Protein AF-A0A554VXB0-F1 (afdb_monomer_lite)

Secondary structure (DSSP, 8-state):
-B-S-EEEEETTEEEEEEEETTTEEEEEEESSTT------EEEEEESS--EEEE-TTS-EEEEE-SSEEEEEEEPTTSSSEEEEEEEEEEEEHHHH-EEEEEEEEEETTEEEEEEEEPPP-

Foldseek 3Di:
DWDAWEWDDDPQKIKIWTADPQQWIWIWMASDPVDPTDDIDTEPGGAGQWEWDADPVGWIKIWGHFQFIKIFTDDNVNGYTPPVRIDTRPDGCVPHQAGGNWYWDDDPNDIDTDHDGDDDD

Structure (mmCIF, N/CA/C/O backbone):
data_AF-A0A554VXB0-F1
#
_entry.id   AF-A0A554VXB0-F1
#
loop_
_atom_site.group_PDB
_atom_site.id
_atom_site.type_symbol
_atom_site.label_atom_id
_atom_site.label_alt_id
_atom_site.label_comp_id
_atom_site.label_asym_id
_atom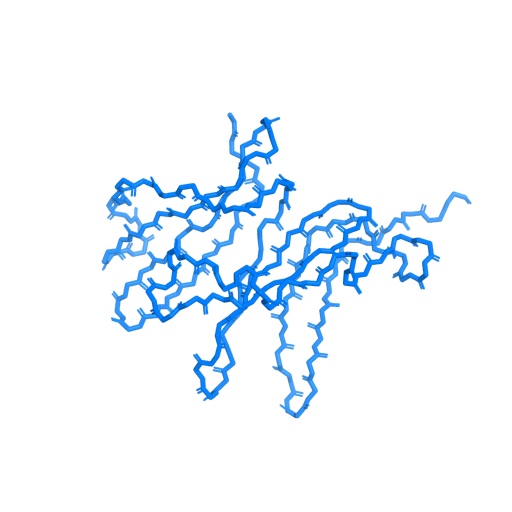_site.label_entity_id
_atom_site.label_seq_id
_atom_site.pdbx_PDB_ins_code
_atom_site.Cartn_x
_atom_site.Cartn_y
_atom_site.Cartn_z
_atom_site.occupancy
_atom_site.B_iso_or_equiv
_atom_site.auth_seq_id
_atom_site.auth_comp_id
_atom_site.auth_asym_id
_atom_site.auth_atom_id
_atom_site.pdbx_PDB_model_num
ATOM 1 N N . MET A 1 1 ? 2.651 17.664 0.263 1.00 73.75 1 MET A N 1
ATOM 2 C CA . MET A 1 1 ? 1.704 17.446 -0.849 1.00 73.75 1 MET A CA 1
ATOM 3 C C . MET A 1 1 ? 1.328 15.977 -0.852 1.00 73.75 1 MET A C 1
ATOM 5 O O . MET A 1 1 ? 2.210 15.171 -0.573 1.00 73.75 1 MET A O 1
ATOM 9 N N . LEU A 1 2 ? 0.051 15.674 -1.083 1.00 85.81 2 LEU A N 1
ATOM 10 C CA . LEU A 1 2 ? -0.497 14.320 -1.184 1.00 85.81 2 LEU A CA 1
ATOM 11 C C . LEU A 1 2 ? -0.702 14.014 -2.675 1.00 85.81 2 LEU A C 1
ATOM 13 O O . LEU A 1 2 ? -1.252 14.867 -3.374 1.00 85.81 2 LEU A O 1
ATOM 17 N N . PHE A 1 3 ? -0.202 12.875 -3.155 1.00 93.19 3 PHE A N 1
ATOM 18 C CA . PHE A 1 3 ? -0.425 12.411 -4.535 1.00 93.19 3 PHE A CA 1
ATOM 19 C C . PHE A 1 3 ? -1.600 11.432 -4.595 1.00 93.19 3 PHE A C 1
ATOM 21 O O . PHE A 1 3 ? -2.437 11.472 -3.695 1.00 93.19 3 PHE A O 1
ATOM 28 N N . ALA A 1 4 ? -1.705 10.625 -5.658 1.00 96.12 4 ALA A N 1
ATOM 29 C CA . ALA A 1 4 ? -2.788 9.666 -5.843 1.00 96.12 4 ALA A CA 1
ATOM 30 C C . ALA A 1 4 ? -2.927 8.775 -4.594 1.00 96.12 4 ALA A C 1
ATOM 32 O O . ALA A 1 4 ? -1.984 8.064 -4.248 1.00 96.12 4 ALA A O 1
ATOM 33 N N . PRO A 1 5 ? -4.054 8.853 -3.869 1.00 97.00 5 PRO A N 1
ATOM 34 C CA . PRO A 1 5 ? -4.331 7.953 -2.769 1.00 97.00 5 PRO A CA 1
ATOM 35 C C . PRO A 1 5 ? -5.189 6.779 -3.245 1.00 97.00 5 PRO A C 1
ATOM 37 O O . PRO A 1 5 ? -5.808 6.835 -4.309 1.00 97.00 5 PRO A O 1
ATOM 40 N N . ASP A 1 6 ? -5.323 5.779 -2.385 1.00 98.06 6 ASP A N 1
ATOM 41 C CA . ASP A 1 6 ? -6.339 4.743 -2.535 1.00 98.06 6 ASP A CA 1
ATOM 42 C C . ASP A 1 6 ? -7.031 4.497 -1.196 1.00 98.06 6 ASP A C 1
ATOM 44 O O . ASP A 1 6 ? -6.464 4.743 -0.128 1.00 98.06 6 ASP A O 1
ATOM 48 N N . ALA A 1 7 ? -8.284 4.060 -1.235 1.00 97.12 7 ALA A N 1
ATOM 49 C CA . ALA A 1 7 ? -9.077 3.865 -0.036 1.00 97.12 7 ALA A CA 1
ATOM 50 C C . ALA A 1 7 ? -9.936 2.613 -0.125 1.00 97.12 7 ALA A C 1
ATOM 52 O O . ALA A 1 7 ? -10.531 2.312 -1.157 1.00 97.12 7 ALA A O 1
ATOM 53 N N . ILE A 1 8 ? -10.064 1.922 1.005 1.00 97.75 8 ILE A N 1
ATOM 54 C CA . ILE A 1 8 ? -10.921 0.746 1.105 1.00 97.75 8 ILE A CA 1
ATOM 55 C C . ILE A 1 8 ? -11.644 0.698 2.445 1.00 97.75 8 ILE A C 1
ATOM 57 O O . ILE A 1 8 ? -11.096 1.059 3.492 1.00 97.75 8 ILE A O 1
ATOM 61 N N . GLU A 1 9 ? -12.890 0.240 2.403 1.00 96.81 9 GLU A N 1
ATOM 62 C CA . GLU A 1 9 ? -13.659 -0.111 3.589 1.00 96.81 9 GLU A CA 1
ATOM 63 C C . GLU A 1 9 ? -13.361 -1.563 3.977 1.00 96.81 9 GLU A C 1
ATOM 65 O O . GLU A 1 9 ? -13.311 -2.451 3.126 1.00 96.81 9 GLU A O 1
ATOM 70 N N . ARG A 1 10 ? -13.133 -1.804 5.269 1.00 94.88 10 ARG A N 1
ATOM 71 C CA . ARG A 1 10 ? -13.046 -3.148 5.835 1.00 94.88 10 ARG A CA 1
ATOM 72 C C . ARG A 1 10 ? -13.617 -3.159 7.249 1.00 94.88 10 ARG A C 1
ATOM 74 O O . ARG A 1 10 ? -13.106 -2.476 8.137 1.00 94.88 10 ARG A O 1
ATOM 81 N N . ASN A 1 11 ? -14.615 -4.012 7.475 1.00 92.44 11 ASN A N 1
ATOM 82 C CA . ASN A 1 11 ? -15.244 -4.243 8.781 1.00 92.44 11 ASN A CA 1
ATOM 83 C C . ASN A 1 11 ? -15.806 -2.966 9.446 1.00 92.44 11 ASN A C 1
ATOM 85 O O . ASN A 1 11 ? -15.682 -2.785 10.657 1.00 92.44 11 ASN A O 1
ATOM 89 N N . GLY A 1 12 ? -16.419 -2.081 8.665 1.00 94.81 12 GLY A N 1
ATOM 90 C CA . GLY A 1 12 ? -17.037 -0.831 9.104 1.00 94.81 12 GLY A CA 1
ATOM 91 C C . GLY A 1 12 ? -16.084 0.361 9.209 1.00 94.81 12 GLY A C 1
ATOM 92 O O . GLY A 1 12 ? -16.532 1.448 9.565 1.00 94.81 12 GLY A O 1
ATOM 93 N N . SER A 1 13 ? -14.796 0.190 8.895 1.00 96.19 13 SER A N 1
ATOM 94 C CA . SER A 1 13 ? -13.818 1.281 8.908 1.00 96.19 13 SER A CA 1
ATOM 95 C C . SER A 1 13 ? -13.179 1.497 7.542 1.00 96.19 13 SER A C 1
ATOM 97 O O . SER A 1 13 ? -12.924 0.561 6.791 1.00 96.19 13 SER A O 1
ATOM 99 N N . TYR A 1 14 ? -12.857 2.750 7.256 1.00 98.19 14 TYR A N 1
ATOM 100 C CA . TYR A 1 14 ? -12.267 3.228 6.016 1.00 98.19 14 TYR A CA 1
ATOM 101 C C . TYR A 1 14 ? -10.781 3.492 6.234 1.00 98.19 14 TYR A C 1
ATOM 103 O O . TYR A 1 14 ? -10.415 4.261 7.124 1.00 98.19 14 TYR A O 1
ATOM 111 N N . ASN A 1 15 ? -9.928 2.869 5.426 1.00 98.44 15 ASN A N 1
ATOM 112 C CA . ASN A 1 15 ? -8.485 3.092 5.431 1.00 98.44 15 ASN A CA 1
ATOM 113 C C . ASN A 1 15 ? -8.114 3.876 4.175 1.00 98.44 15 ASN A C 1
ATOM 115 O O . ASN A 1 15 ? -8.397 3.418 3.071 1.00 98.44 15 ASN A O 1
ATOM 119 N N . LEU A 1 16 ? -7.512 5.050 4.353 1.00 98.38 16 LEU A N 1
ATOM 120 C CA . LEU A 1 16 ? -6.977 5.892 3.289 1.00 98.38 16 LEU A CA 1
ATOM 121 C C . LEU A 1 16 ? -5.462 5.720 3.256 1.00 98.38 16 LEU A C 1
ATOM 123 O O . LEU A 1 16 ? -4.769 6.156 4.180 1.00 98.38 16 LEU A O 1
ATOM 127 N N . TYR A 1 17 ? -4.966 5.100 2.195 1.00 98.44 17 TYR A N 1
ATOM 128 C CA . TYR A 1 17 ? -3.549 4.969 1.897 1.00 98.44 17 TYR A CA 1
ATOM 129 C C . TYR A 1 17 ? -3.099 6.146 1.043 1.00 98.44 17 TYR A C 1
ATOM 131 O O . TYR A 1 17 ? -3.803 6.580 0.132 1.00 98.44 17 TYR A O 1
ATOM 139 N N . PHE A 1 18 ? -1.930 6.690 1.349 1.00 98.06 18 PHE A N 1
ATOM 140 C CA . PHE A 1 18 ? -1.426 7.881 0.687 1.00 98.06 18 PHE A CA 1
ATOM 141 C C . PHE A 1 18 ? 0.098 7.895 0.653 1.00 98.06 18 PHE A C 1
ATOM 143 O O . PHE A 1 18 ? 0.757 7.441 1.589 1.00 98.06 18 PHE A O 1
ATOM 150 N N . CYS A 1 19 ? 0.639 8.550 -0.371 1.00 97.69 19 CYS A N 1
ATOM 151 C CA . CYS A 1 19 ? 2.044 8.906 -0.439 1.00 97.69 19 CYS A CA 1
ATOM 152 C C . CYS A 1 19 ? 2.241 10.424 -0.353 1.00 97.69 19 CYS A C 1
ATOM 154 O O . CYS A 1 19 ? 1.364 11.239 -0.668 1.00 97.69 19 CYS A O 1
ATOM 156 N N . LEU A 1 20 ? 3.424 10.814 0.107 1.00 96.38 20 LEU A N 1
ATOM 157 C CA . LEU A 1 20 ? 3.863 12.203 0.166 1.00 96.38 20 LEU A CA 1
ATOM 158 C C . LEU A 1 20 ? 4.949 12.458 -0.875 1.00 96.38 20 LEU A C 1
ATOM 160 O O . LEU A 1 20 ? 5.712 11.561 -1.217 1.00 96.38 20 LEU A O 1
ATOM 164 N N . SER A 1 21 ? 5.126 13.720 -1.267 1.00 92.12 21 SER A N 1
ATOM 165 C CA . SER A 1 21 ? 6.160 14.146 -2.229 1.00 92.12 21 SER A CA 1
ATOM 166 C C . SER A 1 21 ? 7.608 13.771 -1.869 1.00 92.12 21 SER A C 1
ATOM 168 O O . SER A 1 21 ? 8.489 13.885 -2.710 1.00 92.12 21 SER A O 1
ATOM 170 N N . GLY A 1 22 ? 7.874 13.346 -0.630 1.00 92.88 22 GLY A N 1
ATOM 171 C CA . GLY A 1 22 ? 9.158 12.772 -0.210 1.00 92.88 22 GLY A CA 1
ATOM 172 C C . GLY A 1 22 ? 9.261 11.251 -0.393 1.00 92.88 22 GLY A C 1
ATOM 173 O O . GLY A 1 22 ? 10.093 10.633 0.265 1.00 92.88 22 GLY A O 1
ATOM 174 N N . GLY A 1 23 ? 8.370 10.637 -1.178 1.00 94.50 23 GLY A N 1
ATOM 175 C CA . GLY A 1 23 ? 8.317 9.194 -1.437 1.00 94.50 23 GLY A CA 1
ATOM 176 C C . GLY A 1 23 ? 7.853 8.359 -0.244 1.00 94.50 23 GLY A C 1
ATOM 177 O O . GLY A 1 23 ? 8.145 7.177 -0.161 1.00 94.50 23 GLY A O 1
ATOM 178 N N . SER A 1 24 ? 7.228 8.979 0.755 1.00 96.50 24 SER A N 1
ATOM 179 C CA . SER A 1 24 ? 6.836 8.298 1.991 1.00 96.50 24 SER A CA 1
ATOM 180 C C . SER A 1 24 ? 5.402 7.810 1.907 1.00 96.50 24 SER A C 1
ATOM 182 O O . SER A 1 24 ? 4.526 8.637 1.677 1.00 96.50 24 SER A O 1
ATOM 184 N N . GLU A 1 25 ? 5.184 6.526 2.172 1.00 98.12 25 GLU A N 1
ATOM 185 C CA . GLU A 1 25 ? 3.863 5.893 2.182 1.00 98.12 25 GLU A CA 1
ATOM 186 C C . GLU A 1 25 ? 3.265 5.831 3.594 1.00 98.12 25 GLU A C 1
ATOM 188 O O . GLU A 1 25 ? 3.973 5.662 4.597 1.00 98.12 25 GLU A O 1
ATOM 193 N N . GLY A 1 26 ? 1.945 5.945 3.688 1.00 98.19 26 GLY A N 1
ATOM 194 C CA . GLY A 1 26 ? 1.225 5.897 4.950 1.00 98.19 26 GLY A CA 1
ATOM 195 C C . GLY A 1 26 ? -0.241 5.531 4.795 1.00 98.19 26 GLY A C 1
ATOM 196 O O . GLY A 1 26 ? -0.783 5.461 3.696 1.00 98.19 26 GLY A O 1
ATOM 197 N N . VAL A 1 27 ? -0.874 5.292 5.937 1.00 98.69 27 VAL A N 1
ATOM 198 C CA . VAL A 1 27 ? -2.288 4.943 6.035 1.00 98.69 27 VAL A CA 1
ATOM 199 C C . VAL A 1 27 ? -2.916 5.639 7.230 1.00 98.69 27 VAL A C 1
ATOM 201 O O . VAL A 1 27 ? -2.310 5.745 8.296 1.00 98.69 27 VAL A O 1
ATOM 204 N N . ALA A 1 28 ? -4.137 6.126 7.057 1.00 98.31 28 ALA A N 1
ATOM 205 C CA . ALA A 1 28 ? -4.962 6.640 8.139 1.00 98.31 28 ALA A CA 1
ATOM 206 C C . ALA A 1 28 ? -6.335 5.966 8.109 1.00 98.31 28 ALA A C 1
ATOM 208 O O . ALA A 1 28 ? -6.854 5.650 7.041 1.00 98.31 28 ALA A O 1
ATOM 209 N N . ARG A 1 29 ? -6.939 5.776 9.284 1.00 98.50 29 ARG A N 1
ATOM 210 C CA . ARG A 1 29 ? -8.231 5.096 9.443 1.00 98.50 29 ARG A CA 1
ATOM 211 C C . ARG A 1 29 ? -9.314 6.049 9.938 1.00 98.50 29 ARG A C 1
ATOM 213 O O . ARG A 1 29 ? -9.032 6.939 10.741 1.00 98.50 29 ARG A O 1
ATOM 220 N N . SER A 1 30 ? -10.546 5.841 9.491 1.00 98.38 30 SER A N 1
ATOM 221 C CA . SER A 1 30 ? -11.751 6.489 10.013 1.00 98.38 30 SER A CA 1
ATOM 222 C C . SER A 1 30 ? -12.911 5.500 10.104 1.00 98.38 30 SER A C 1
ATOM 224 O O . SER A 1 30 ? -12.944 4.511 9.380 1.00 98.38 30 SER A O 1
ATOM 226 N N . ASP A 1 31 ? -13.898 5.795 10.943 1.00 97.81 31 ASP A N 1
ATOM 227 C CA . ASP A 1 31 ? -15.178 5.072 10.982 1.00 97.81 31 ASP A CA 1
ATOM 228 C C . ASP A 1 31 ? -16.233 5.707 10.054 1.00 97.81 31 ASP A C 1
ATOM 230 O O . ASP A 1 31 ? -17.388 5.290 10.019 1.00 97.81 31 ASP A O 1
ATOM 234 N N . ARG A 1 32 ? -15.848 6.743 9.295 1.00 97.25 32 ARG A N 1
ATOM 235 C CA . ARG A 1 32 ? -16.691 7.454 8.324 1.00 97.25 32 ARG A CA 1
ATOM 236 C C . ARG A 1 32 ? -15.928 7.652 7.019 1.00 97.25 32 ARG A C 1
ATOM 238 O O . ARG A 1 32 ? -14.743 7.974 7.051 1.00 97.25 32 ARG A O 1
ATOM 245 N N . THR A 1 33 ? -16.604 7.518 5.880 1.00 95.56 33 THR A N 1
ATOM 246 C CA . THR A 1 33 ? -15.989 7.676 4.549 1.00 95.56 33 THR A CA 1
ATOM 247 C C . THR A 1 33 ? -15.338 9.050 4.377 1.00 95.56 33 THR A C 1
ATOM 249 O O . THR A 1 33 ? -14.240 9.165 3.843 1.00 95.56 33 THR A O 1
ATOM 252 N N . GLU A 1 34 ? -16.001 10.098 4.857 1.00 95.88 34 GLU A N 1
ATOM 253 C CA . GLU A 1 34 ? -15.565 11.491 4.771 1.00 95.88 34 GLU A CA 1
ATOM 254 C C . GLU A 1 34 ? -14.577 11.904 5.875 1.00 95.88 34 GLU A C 1
ATOM 256 O O . GLU A 1 34 ? -14.090 13.036 5.883 1.00 95.88 34 GLU A O 1
ATOM 261 N N . GLY A 1 35 ? -14.279 11.004 6.815 1.00 95.00 35 GLY A N 1
ATOM 262 C CA . GLY A 1 35 ? -13.458 11.294 7.979 1.00 95.00 35 GLY A CA 1
ATOM 263 C C . GLY A 1 35 ? -14.230 11.883 9.178 1.00 95.00 35 GLY A C 1
ATOM 264 O O . GLY A 1 35 ? -15.458 11.800 9.256 1.00 95.00 35 GLY A O 1
ATOM 265 N N . PRO A 1 36 ? -13.516 12.479 10.152 1.00 97.00 36 PRO A N 1
ATOM 266 C CA . PRO A 1 36 ? -12.073 12.712 10.141 1.00 97.00 36 PRO A CA 1
ATOM 267 C C . PRO A 1 36 ? -11.276 11.403 10.184 1.00 97.00 36 PRO A C 1
ATOM 269 O O . PRO A 1 36 ? -11.664 10.450 10.860 1.00 97.00 36 PRO A O 1
ATOM 272 N N . PHE A 1 37 ? -10.157 11.364 9.463 1.00 97.75 37 PHE A N 1
ATOM 273 C CA . PHE A 1 37 ? -9.177 10.288 9.591 1.00 97.75 37 PHE A CA 1
ATOM 274 C C . PHE A 1 37 ? -8.298 10.537 10.818 1.00 97.75 37 PHE A C 1
ATOM 276 O O . PHE A 1 37 ? -7.916 11.675 11.099 1.00 97.75 37 PHE A O 1
ATOM 283 N N . GLY A 1 38 ? -8.018 9.473 11.566 1.00 97.38 38 GLY A N 1
ATOM 284 C CA . GLY A 1 38 ? -7.169 9.519 12.749 1.00 97.38 38 GLY A CA 1
ATOM 285 C C . GLY A 1 38 ? -5.689 9.721 12.418 1.00 97.38 38 GLY A C 1
ATOM 286 O O . GLY A 1 38 ? -5.301 9.991 11.281 1.00 97.38 38 GLY A O 1
ATOM 287 N N . THR A 1 39 ? -4.845 9.564 13.437 1.00 97.81 39 THR A N 1
ATOM 288 C CA . THR A 1 39 ? -3.389 9.656 13.288 1.00 97.81 39 THR A CA 1
ATOM 289 C C . THR A 1 39 ? -2.894 8.654 12.253 1.00 97.81 39 THR A C 1
ATOM 291 O O . THR A 1 39 ? -3.117 7.450 12.387 1.00 97.81 39 THR A O 1
ATOM 294 N N . ALA A 1 40 ? -2.197 9.157 11.237 1.00 97.69 40 ALA A N 1
ATOM 295 C CA . ALA A 1 40 ? -1.621 8.310 10.212 1.00 97.69 40 ALA A CA 1
ATOM 296 C C . ALA A 1 40 ? -0.450 7.477 10.747 1.00 97.69 40 ALA A C 1
ATOM 298 O O . ALA A 1 40 ? 0.354 7.942 11.559 1.00 97.69 40 ALA A O 1
ATOM 299 N N . VAL A 1 41 ? -0.330 6.265 10.222 1.00 98.38 41 VAL A N 1
ATOM 300 C CA . VAL A 1 41 ? 0.791 5.356 10.441 1.00 98.38 41 VAL A CA 1
ATOM 301 C C . VAL A 1 41 ? 1.645 5.335 9.181 1.00 98.38 41 VAL A C 1
ATOM 303 O O . VAL A 1 41 ? 1.131 5.267 8.066 1.00 98.38 41 VAL A O 1
ATOM 306 N N . ARG A 1 42 ? 2.965 5.408 9.357 1.00 98.12 42 ARG A N 1
ATOM 307 C CA . ARG A 1 42 ? 3.912 5.257 8.254 1.00 98.12 42 ARG A CA 1
ATOM 308 C C . ARG A 1 42 ? 4.081 3.779 7.921 1.00 98.12 42 ARG A C 1
ATOM 310 O O . ARG A 1 42 ? 4.423 2.994 8.804 1.00 98.12 42 ARG A O 1
ATOM 317 N N . LEU A 1 43 ? 3.914 3.426 6.651 1.00 98.56 43 LEU A N 1
ATOM 318 C CA . LEU A 1 43 ? 4.201 2.080 6.168 1.00 98.56 43 LEU A CA 1
ATOM 319 C C . LEU A 1 43 ? 5.705 1.925 5.885 1.00 98.56 43 LEU A C 1
ATOM 321 O O . LEU A 1 43 ? 6.371 2.904 5.530 1.00 98.56 43 LEU A O 1
ATOM 325 N N . PRO A 1 44 ? 6.273 0.712 6.016 1.00 97.88 44 PRO A N 1
ATOM 326 C CA . PRO A 1 44 ? 7.659 0.426 5.645 1.00 97.88 44 PRO A CA 1
ATOM 327 C C . PRO A 1 44 ? 7.814 0.310 4.116 1.00 97.88 44 PRO A C 1
ATOM 329 O O . PRO A 1 44 ? 8.351 -0.667 3.604 1.00 97.88 44 PRO A O 1
ATOM 332 N N . ALA A 1 45 ? 7.323 1.312 3.388 1.00 97.19 45 ALA A N 1
ATOM 333 C CA . ALA A 1 45 ? 7.364 1.425 1.940 1.00 97.19 45 ALA A CA 1
ATOM 334 C C . ALA A 1 45 ? 7.842 2.831 1.545 1.00 97.19 45 ALA A C 1
ATOM 336 O O . ALA A 1 45 ? 7.563 3.826 2.226 1.00 97.19 45 ALA A O 1
ATOM 337 N N . THR A 1 46 ? 8.588 2.890 0.444 1.00 97.06 46 THR A N 1
ATOM 338 C CA . THR A 1 46 ? 9.070 4.136 -0.152 1.00 97.06 46 THR A CA 1
ATOM 339 C C . THR A 1 46 ? 8.718 4.108 -1.631 1.00 97.06 46 THR A C 1
ATOM 341 O O . THR A 1 46 ? 9.152 3.202 -2.340 1.00 97.06 46 THR A O 1
ATOM 344 N N . GLY A 1 47 ? 7.928 5.074 -2.082 1.00 96.44 47 GLY A N 1
ATOM 345 C CA . GLY A 1 47 ? 7.425 5.152 -3.446 1.00 96.44 47 GLY A CA 1
ATOM 346 C C . GLY A 1 47 ? 6.272 6.139 -3.580 1.00 96.44 47 GLY A C 1
ATOM 347 O O . GLY A 1 47 ? 6.188 7.112 -2.822 1.00 96.44 47 GLY A O 1
ATOM 348 N N . ILE A 1 48 ? 5.447 5.895 -4.592 1.00 97.38 48 ILE A N 1
ATOM 349 C CA . ILE A 1 48 ? 4.235 6.650 -4.896 1.00 97.38 48 ILE A CA 1
ATOM 350 C C . ILE A 1 48 ? 3.100 5.689 -5.259 1.00 97.38 48 ILE A C 1
ATOM 352 O O . ILE A 1 48 ? 3.325 4.486 -5.405 1.00 97.38 48 ILE A O 1
ATOM 356 N N . ASP A 1 49 ? 1.915 6.257 -5.478 1.00 97.81 49 ASP A N 1
ATOM 357 C CA . ASP A 1 49 ? 0.725 5.571 -5.980 1.00 97.81 49 ASP A CA 1
ATOM 358 C C . ASP A 1 49 ? 0.374 4.292 -5.201 1.00 97.81 49 ASP A C 1
ATOM 360 O O . ASP A 1 49 ? 0.390 3.190 -5.764 1.00 97.81 49 ASP A O 1
ATOM 364 N N . PRO A 1 50 ? 0.060 4.424 -3.897 1.00 98.19 50 PRO A N 1
ATOM 365 C CA . PRO A 1 50 ? -0.497 3.332 -3.118 1.00 98.19 50 PRO A CA 1
ATOM 366 C C . PRO A 1 50 ? -1.739 2.757 -3.793 1.00 98.19 50 PRO A C 1
ATOM 368 O O . PRO A 1 50 ? -2.611 3.498 -4.240 1.00 98.19 50 PRO A O 1
ATOM 371 N N . ALA A 1 51 ? -1.856 1.435 -3.768 1.00 98.56 51 ALA A N 1
ATOM 372 C CA . ALA A 1 51 ? -3.061 0.723 -4.159 1.00 98.56 51 ALA A CA 1
ATOM 373 C C . ALA A 1 51 ? -3.341 -0.406 -3.173 1.00 98.56 51 ALA A C 1
ATOM 375 O O . ALA A 1 51 ? -2.438 -1.165 -2.810 1.00 98.56 51 ALA A O 1
ATOM 376 N N . VAL A 1 52 ? -4.591 -0.537 -2.748 1.00 98.62 52 VAL A N 1
ATOM 377 C CA . VAL A 1 52 ? -5.027 -1.558 -1.797 1.00 98.62 52 VAL A CA 1
ATOM 378 C C . VAL A 1 52 ? -6.047 -2.484 -2.443 1.00 98.62 52 VAL A C 1
ATOM 380 O O . VAL A 1 52 ? -6.917 -2.077 -3.206 1.00 98.62 52 VAL A O 1
ATOM 383 N N . PHE A 1 53 ? -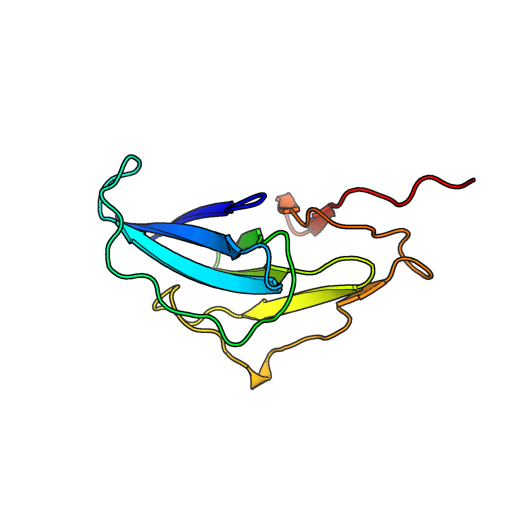5.949 -3.769 -2.127 1.00 98.38 53 PHE A N 1
ATOM 384 C CA . PHE A 1 53 ? -6.889 -4.768 -2.608 1.00 98.38 53 PHE A CA 1
ATOM 385 C C . PHE A 1 53 ? -7.146 -5.815 -1.533 1.00 98.38 53 PHE A C 1
ATOM 387 O O . PHE A 1 53 ? -6.215 -6.308 -0.901 1.00 98.38 53 PHE A O 1
ATOM 394 N N . VAL A 1 54 ? -8.415 -6.156 -1.333 1.00 97.62 54 VAL A N 1
ATOM 395 C CA . VAL A 1 54 ? -8.852 -7.230 -0.439 1.00 97.62 54 VAL A CA 1
ATOM 396 C C . VAL A 1 54 ? -9.551 -8.273 -1.299 1.00 97.62 54 VAL A C 1
ATOM 398 O O . VAL A 1 54 ? -10.469 -7.932 -2.044 1.00 97.62 54 VAL A O 1
ATOM 401 N N . ASP A 1 55 ? -9.094 -9.522 -1.233 1.00 94.81 55 ASP A N 1
ATOM 402 C CA . ASP A 1 55 ? -9.726 -10.624 -1.956 1.00 94.81 55 ASP A CA 1
ATOM 403 C C . ASP A 1 55 ? -10.988 -11.137 -1.237 1.00 94.81 55 ASP A C 1
ATOM 405 O O . ASP A 1 55 ? -11.248 -10.822 -0.073 1.00 94.81 55 ASP A O 1
ATOM 409 N N . ASP A 1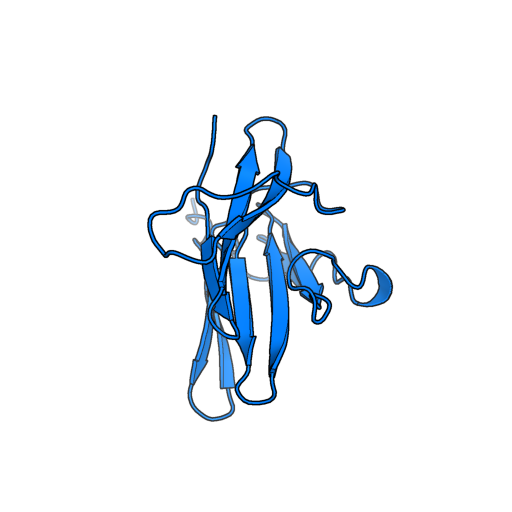 56 ? -11.772 -11.976 -1.918 1.00 92.62 56 ASP A N 1
ATOM 410 C CA . ASP A 1 56 ? -13.022 -12.519 -1.358 1.00 92.62 56 ASP A CA 1
ATOM 411 C C . ASP A 1 56 ? -12.795 -13.502 -0.194 1.00 92.62 56 ASP A C 1
ATOM 413 O O . ASP A 1 56 ? -13.740 -13.896 0.490 1.00 92.62 56 ASP A O 1
ATOM 417 N N . HIS A 1 57 ? -11.549 -13.928 0.028 1.00 91.38 57 HIS A N 1
ATOM 418 C CA . HIS A 1 57 ? -11.145 -14.771 1.151 1.00 91.38 57 HIS A CA 1
ATOM 419 C C . HIS A 1 57 ? -10.623 -13.944 2.339 1.00 91.38 57 HIS A C 1
ATOM 421 O O . HIS A 1 57 ? -10.294 -14.510 3.382 1.00 91.38 57 HIS A O 1
ATOM 427 N N . GLY A 1 58 ? -10.589 -12.615 2.210 1.00 93.31 58 GLY A N 1
ATOM 428 C CA . GLY A 1 58 ? -10.168 -11.673 3.237 1.00 93.31 58 GLY A CA 1
ATOM 429 C C . GLY A 1 58 ? -8.663 -11.401 3.282 1.00 93.31 58 GLY A C 1
ATOM 430 O O . GLY A 1 58 ? -8.219 -10.684 4.180 1.00 93.31 58 GLY A O 1
ATOM 431 N N . ALA A 1 59 ? -7.856 -11.925 2.358 1.00 96.62 59 ALA A N 1
ATOM 432 C CA . ALA A 1 59 ? -6.452 -11.539 2.280 1.00 96.62 59 ALA A CA 1
ATOM 433 C C . ALA A 1 59 ? -6.334 -10.123 1.701 1.00 96.62 59 ALA A C 1
ATOM 435 O O . ALA A 1 59 ? -6.947 -9.800 0.684 1.00 96.62 59 ALA A O 1
ATOM 436 N N . ALA A 1 60 ? -5.534 -9.280 2.352 1.00 98.25 60 ALA A N 1
ATOM 437 C CA . ALA A 1 60 ? -5.313 -7.900 1.944 1.00 98.25 60 ALA A CA 1
ATOM 438 C C . ALA A 1 60 ? -3.900 -7.709 1.394 1.00 98.25 60 ALA A C 1
ATOM 440 O O . ALA A 1 60 ? -2.927 -8.261 1.912 1.00 98.25 60 ALA A O 1
ATOM 441 N N . TYR A 1 61 ? -3.794 -6.897 0.353 1.00 98.56 61 TYR A N 1
ATOM 442 C CA . TYR A 1 61 ? -2.570 -6.626 -0.380 1.00 98.56 61 TYR A CA 1
ATOM 443 C C . TYR A 1 61 ? -2.416 -5.129 -0.590 1.00 98.56 61 TYR A C 1
ATOM 445 O O . TYR A 1 61 ? -3.395 -4.408 -0.785 1.00 98.56 61 TYR A O 1
ATOM 453 N N . TYR A 1 62 ? -1.168 -4.689 -0.561 1.00 98.75 62 TYR A N 1
ATOM 454 C CA . TYR A 1 62 ? -0.772 -3.315 -0.788 1.00 98.75 62 TYR A CA 1
ATOM 455 C C . TYR A 1 62 ? 0.303 -3.276 -1.866 1.00 98.75 62 TYR A C 1
ATOM 457 O O . TYR A 1 62 ? 1.267 -4.047 -1.819 1.00 98.75 62 TYR A O 1
ATOM 465 N N . TYR A 1 63 ? 0.120 -2.378 -2.824 1.00 98.69 63 TYR A N 1
ATOM 466 C CA . TYR A 1 63 ? 1.004 -2.158 -3.958 1.00 98.69 63 TYR A CA 1
ATOM 467 C C . TYR A 1 63 ? 1.420 -0.693 -3.999 1.00 98.69 63 TYR A C 1
ATOM 469 O O . TYR A 1 63 ? 0.680 0.174 -3.542 1.00 98.69 63 TYR A O 1
ATOM 477 N N . TRP A 1 64 ? 2.612 -0.429 -4.519 1.00 98.56 64 TRP A N 1
ATOM 478 C CA . TRP A 1 64 ? 3.150 0.923 -4.672 1.00 98.56 64 TRP A CA 1
ATOM 479 C C . TRP A 1 64 ? 4.274 0.920 -5.709 1.00 98.56 64 TRP A C 1
ATOM 481 O O . TRP A 1 64 ? 4.825 -0.137 -6.028 1.00 98.56 64 TRP A O 1
ATOM 491 N N . GLY A 1 65 ? 4.663 2.100 -6.180 1.00 97.75 65 GLY A N 1
ATOM 492 C CA . GLY A 1 65 ? 5.892 2.306 -6.943 1.00 97.75 65 GLY A CA 1
ATOM 493 C C . GLY A 1 65 ? 5.698 2.920 -8.327 1.00 97.75 65 GLY A C 1
ATOM 494 O O . GLY A 1 65 ? 4.593 3.001 -8.858 1.00 97.75 65 GLY A O 1
ATOM 495 N N . GLN A 1 66 ? 6.830 3.342 -8.891 1.00 96.56 66 GLN A N 1
ATOM 496 C CA . GLN A 1 66 ? 6.971 3.943 -10.215 1.00 96.56 66 GLN A CA 1
ATOM 497 C C . GLN A 1 66 ? 8.174 3.302 -10.916 1.00 96.56 66 GLN A C 1
ATOM 499 O O . GLN A 1 66 ? 9.204 3.088 -10.270 1.00 96.56 66 GLN A O 1
ATOM 504 N N . ILE A 1 67 ? 8.054 2.973 -12.207 1.00 96.50 67 ILE A N 1
ATOM 505 C CA . ILE A 1 67 ? 8.970 2.163 -13.042 1.00 96.50 67 ILE A CA 1
ATOM 506 C C . ILE A 1 67 ? 9.092 0.707 -12.555 1.00 96.50 67 ILE A C 1
ATOM 508 O O . ILE A 1 67 ? 9.158 -0.227 -13.351 1.00 96.50 67 ILE A O 1
ATOM 512 N N . HIS A 1 68 ? 9.070 0.495 -11.242 1.00 97.50 68 HIS A N 1
ATOM 513 C CA . HIS A 1 68 ? 8.984 -0.795 -10.582 1.00 97.50 68 HIS A CA 1
ATOM 514 C C . HIS A 1 68 ? 7.747 -0.798 -9.689 1.00 97.50 68 HIS A C 1
ATOM 516 O O . HIS A 1 68 ? 7.651 -0.003 -8.754 1.00 97.50 68 HIS A O 1
ATOM 522 N N . ALA A 1 69 ? 6.808 -1.701 -9.959 1.00 97.88 69 ALA A N 1
ATOM 523 C CA . ALA A 1 69 ? 5.740 -1.978 -9.012 1.00 97.88 69 ALA A CA 1
ATOM 524 C C . ALA A 1 69 ? 6.286 -2.879 -7.906 1.00 97.88 69 ALA A C 1
ATOM 526 O O . ALA A 1 69 ? 7.064 -3.799 -8.166 1.00 97.88 69 ALA A O 1
ATOM 527 N N . HIS A 1 70 ? 5.827 -2.672 -6.685 1.00 98.38 70 HIS A N 1
ATOM 528 C CA . HIS A 1 70 ? 6.105 -3.511 -5.531 1.00 98.38 70 HIS A CA 1
ATOM 529 C C . HIS A 1 70 ? 4.788 -4.022 -4.952 1.00 98.38 70 HIS A C 1
ATOM 531 O O . HIS A 1 70 ? 3.726 -3.451 -5.196 1.00 98.38 70 HIS A O 1
ATOM 537 N N . GLY A 1 71 ? 4.847 -5.100 -4.175 1.00 98.31 71 GLY A N 1
ATOM 538 C CA . GLY A 1 71 ? 3.666 -5.614 -3.492 1.00 98.31 71 GLY A CA 1
ATOM 539 C C . GLY A 1 71 ? 4.006 -6.345 -2.205 1.00 98.31 71 GLY A C 1
ATOM 540 O O . GLY A 1 71 ? 5.038 -7.008 -2.117 1.00 98.31 71 GLY A O 1
ATOM 541 N N . ALA A 1 72 ? 3.132 -6.244 -1.213 1.00 98.69 72 ALA A N 1
ATOM 542 C CA . ALA A 1 72 ? 3.195 -7.006 0.029 1.00 98.69 72 ALA A CA 1
ATOM 543 C C . ALA A 1 72 ? 1.778 -7.283 0.544 1.00 98.69 72 ALA A C 1
ATOM 545 O O . ALA A 1 72 ? 0.816 -6.617 0.159 1.00 98.69 72 ALA A O 1
ATOM 546 N N . ARG A 1 73 ? 1.638 -8.267 1.430 1.00 98.50 73 ARG A N 1
ATOM 547 C CA . ARG A 1 73 ? 0.413 -8.467 2.204 1.00 98.50 73 ARG A CA 1
ATOM 548 C C . ARG A 1 73 ? 0.291 -7.397 3.284 1.00 98.50 73 ARG A C 1
ATOM 550 O O . ARG A 1 73 ? 1.274 -7.041 3.936 1.00 98.50 73 ARG A O 1
ATOM 557 N N . LEU A 1 74 ? -0.932 -6.927 3.488 1.00 98.50 74 LEU A N 1
ATOM 558 C CA . LEU A 1 74 ? -1.325 -6.194 4.686 1.00 98.50 74 LEU A CA 1
ATOM 559 C C . LEU A 1 74 ? -1.678 -7.195 5.785 1.00 98.50 74 LEU A C 1
ATOM 561 O O . LEU A 1 74 ? -2.263 -8.246 5.517 1.00 98.50 74 LEU A O 1
ATOM 565 N N . ASN A 1 75 ? -1.350 -6.845 7.023 1.00 98.25 75 ASN A N 1
ATOM 566 C CA . ASN A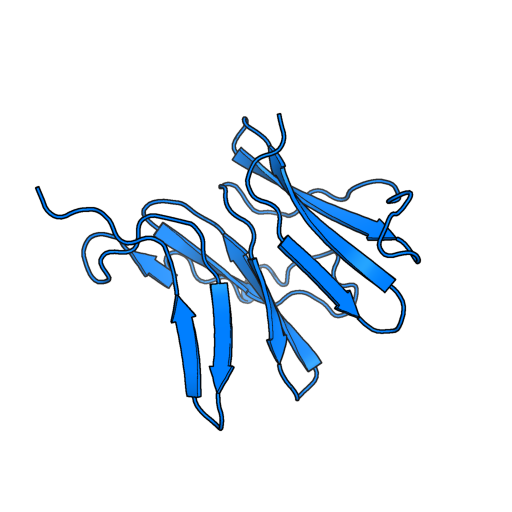 1 75 ? -1.865 -7.554 8.184 1.00 98.25 75 ASN A CA 1
ATOM 567 C C . ASN A 1 75 ? -3.357 -7.236 8.383 1.00 98.25 75 ASN A C 1
ATOM 569 O O . ASN A 1 75 ? -3.898 -6.282 7.817 1.00 98.25 75 ASN A O 1
ATOM 573 N N . ASP A 1 76 ? -4.026 -8.019 9.230 1.00 96.06 76 ASP A N 1
ATOM 574 C CA . ASP A 1 76 ? -5.468 -7.886 9.489 1.00 96.06 76 ASP A CA 1
ATOM 575 C C . ASP A 1 76 ? -5.872 -6.516 10.061 1.00 96.06 76 ASP A C 1
ATOM 577 O O . ASP A 1 76 ? -7.029 -6.110 9.946 1.00 96.06 76 ASP A O 1
ATOM 581 N N . ASP A 1 77 ? -4.924 -5.780 10.650 1.00 96.69 77 ASP A N 1
ATOM 582 C CA . ASP A 1 77 ? -5.141 -4.421 11.147 1.00 96.69 77 ASP A CA 1
ATOM 583 C C . ASP A 1 77 ? -5.337 -3.380 10.029 1.00 96.69 77 ASP A C 1
ATOM 585 O O . ASP A 1 77 ? -5.780 -2.272 10.332 1.00 96.69 77 ASP A O 1
ATOM 589 N N . MET A 1 78 ? -5.040 -3.732 8.767 1.00 98.12 78 MET A N 1
ATOM 590 C CA . MET A 1 78 ? -5.007 -2.855 7.583 1.00 98.12 78 MET A CA 1
ATOM 591 C C . MET A 1 78 ? -4.025 -1.676 7.693 1.00 98.12 78 MET A C 1
ATOM 593 O O . MET A 1 78 ? -3.984 -0.813 6.819 1.00 98.12 78 MET A O 1
ATOM 597 N N . MET A 1 79 ? -3.210 -1.636 8.742 1.00 98.31 79 MET A N 1
ATOM 598 C CA . MET A 1 79 ? -2.355 -0.507 9.108 1.00 98.31 79 MET A CA 1
ATOM 599 C C . MET A 1 79 ? -0.866 -0.879 9.110 1.00 98.31 79 MET A C 1
ATOM 601 O O . MET A 1 79 ? -0.016 -0.002 9.268 1.00 98.31 79 MET A O 1
ATOM 605 N N . SER A 1 80 ? -0.534 -2.160 8.931 1.00 98.50 80 SER A N 1
ATOM 606 C CA . SER A 1 80 ? 0.838 -2.659 8.872 1.00 98.50 80 SER A CA 1
ATOM 607 C C . SER A 1 80 ? 1.041 -3.694 7.757 1.00 98.50 80 SER A C 1
ATOM 609 O O . SER A 1 80 ? 0.114 -4.396 7.354 1.00 98.50 80 SER A O 1
ATOM 611 N N . LEU A 1 81 ? 2.271 -3.776 7.238 1.00 98.56 81 LEU A N 1
ATOM 612 C CA . LEU A 1 81 ? 2.660 -4.731 6.194 1.00 98.56 81 LEU A CA 1
ATOM 613 C C . LEU A 1 81 ? 3.326 -5.969 6.799 1.00 98.56 81 LEU A C 1
ATOM 615 O O . LEU A 1 81 ? 4.167 -5.856 7.694 1.00 98.56 81 LEU A O 1
ATOM 619 N N . ASP A 1 82 ? 3.030 -7.141 6.239 1.00 98.56 82 ASP A N 1
ATOM 620 C CA . ASP A 1 82 ? 3.892 -8.313 6.376 1.00 98.56 82 ASP A CA 1
ATOM 621 C C . ASP A 1 82 ? 5.107 -8.131 5.458 1.00 98.56 82 ASP A C 1
ATOM 623 O O . ASP A 1 82 ? 5.100 -8.492 4.278 1.00 98.56 82 ASP A O 1
ATOM 627 N N . VAL A 1 83 ? 6.172 -7.551 6.008 1.00 97.44 83 VAL A N 1
ATOM 628 C CA . VAL A 1 83 ? 7.410 -7.256 5.271 1.00 97.44 83 VAL A CA 1
ATOM 629 C C . VAL A 1 83 ? 8.080 -8.504 4.688 1.00 97.44 83 VAL A C 1
ATOM 631 O O . VAL A 1 83 ? 8.762 -8.406 3.671 1.00 97.44 83 VAL A O 1
ATOM 634 N N . ALA A 1 84 ? 7.867 -9.691 5.268 1.00 98.19 84 ALA A N 1
ATOM 635 C CA . ALA A 1 84 ? 8.438 -10.931 4.740 1.00 98.19 84 ALA A CA 1
ATOM 636 C C . ALA A 1 84 ? 7.741 -11.390 3.445 1.00 98.19 84 ALA A C 1
ATOM 638 O O . ALA A 1 84 ? 8.321 -12.124 2.641 1.00 98.19 84 ALA A O 1
ATOM 639 N N . SER A 1 85 ? 6.508 -10.934 3.210 1.00 98.44 85 SER A N 1
ATOM 640 C CA . SER A 1 85 ? 5.754 -11.220 1.986 1.00 98.44 85 SER A CA 1
ATOM 641 C C . SER A 1 85 ? 6.139 -10.333 0.798 1.00 98.44 85 SER A C 1
ATOM 643 O O . SER A 1 85 ? 5.677 -10.583 -0.317 1.00 98.44 85 SER A O 1
ATOM 645 N N . GLN A 1 86 ? 6.984 -9.319 1.013 1.00 98.06 86 GLN A N 1
ATOM 646 C CA . GLN A 1 86 ? 7.283 -8.311 0.004 1.00 98.06 86 GLN A CA 1
ATOM 647 C C . GLN A 1 86 ? 7.864 -8.922 -1.283 1.00 98.06 86 GLN A C 1
ATOM 649 O O . GLN A 1 86 ? 8.676 -9.854 -1.270 1.00 98.06 86 GLN A O 1
ATOM 654 N N . ARG A 1 87 ? 7.438 -8.372 -2.420 1.00 98.12 87 ARG A N 1
ATOM 655 C CA . ARG A 1 87 ? 7.969 -8.620 -3.762 1.00 98.12 87 ARG A CA 1
ATOM 656 C C . ARG A 1 87 ? 8.385 -7.293 -4.374 1.00 98.12 87 ARG A C 1
ATOM 658 O O . ARG A 1 87 ? 7.608 -6.341 -4.406 1.00 98.12 87 ARG A O 1
ATOM 665 N N 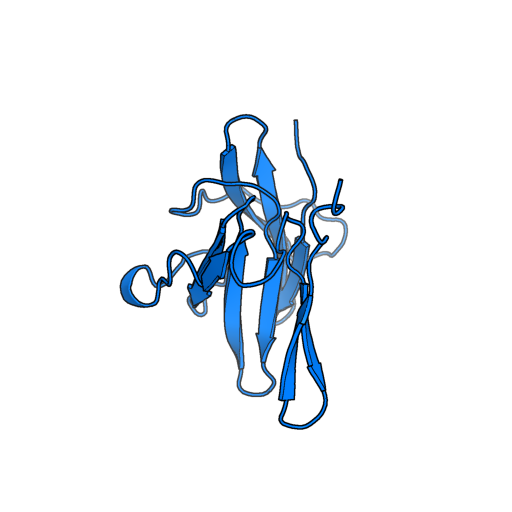. SER A 1 88 ? 9.647 -7.223 -4.778 1.00 96.44 88 SER A N 1
ATOM 666 C CA . SER A 1 88 ? 10.304 -5.992 -5.198 1.00 96.44 88 SER A CA 1
ATOM 667 C C . SER A 1 88 ? 11.454 -6.327 -6.164 1.00 96.44 88 SER A C 1
ATOM 669 O O . SER A 1 88 ? 12.496 -6.782 -5.687 1.00 96.44 88 SER A O 1
ATOM 671 N N . PRO A 1 89 ? 11.280 -6.151 -7.489 1.00 96.50 89 PRO A N 1
ATOM 672 C CA . PRO A 1 89 ? 10.049 -5.724 -8.161 1.00 96.50 89 PRO A CA 1
ATOM 673 C C . PRO A 1 89 ? 8.994 -6.842 -8.245 1.00 96.50 89 PRO A C 1
ATOM 675 O O . PRO A 1 89 ? 9.297 -8.030 -8.153 1.00 96.50 89 PRO A O 1
ATOM 678 N N . LEU A 1 90 ? 7.740 -6.433 -8.406 1.00 96.81 90 LEU A N 1
ATOM 679 C CA . LEU A 1 90 ? 6.613 -7.260 -8.832 1.00 96.81 90 LEU A CA 1
ATOM 680 C C . LEU A 1 90 ? 6.389 -7.126 -10.345 1.00 96.81 90 LEU A C 1
ATOM 682 O O . LEU A 1 90 ? 6.210 -8.133 -11.016 1.00 96.81 90 LEU A O 1
ATOM 686 N N . LEU A 1 91 ? 6.419 -5.891 -10.856 1.00 96.38 91 LEU A N 1
ATOM 687 C CA . LEU A 1 91 ? 6.406 -5.551 -12.282 1.00 96.38 91 LEU A CA 1
ATOM 688 C C . LEU A 1 91 ? 7.490 -4.511 -12.556 1.00 96.38 91 LEU A C 1
ATOM 690 O O . LEU A 1 91 ? 7.914 -3.793 -11.649 1.00 96.38 91 LEU A O 1
ATOM 694 N N . THR A 1 92 ? 7.904 -4.417 -13.811 1.00 96.62 92 THR A N 1
ATOM 695 C CA . THR A 1 92 ? 8.949 -3.506 -14.289 1.00 96.62 92 THR A CA 1
ATOM 696 C C . THR A 1 92 ? 8.496 -2.833 -15.581 1.00 96.62 92 THR A C 1
ATOM 698 O O . THR A 1 92 ? 7.715 -3.410 -16.341 1.00 96.62 92 THR A O 1
ATOM 701 N N . GLU A 1 93 ? 8.987 -1.628 -15.852 1.00 95.38 93 GLU A N 1
ATOM 702 C CA . GLU A 1 93 ? 8.752 -0.951 -17.130 1.00 95.38 93 GLU A CA 1
ATOM 703 C C . GLU A 1 93 ? 9.298 -1.767 -18.310 1.00 95.38 93 GLU A C 1
ATOM 705 O O . GLU A 1 93 ? 8.612 -1.940 -19.310 1.00 95.38 93 GLU A O 1
ATOM 710 N N . GLU A 1 94 ? 10.501 -2.327 -18.177 1.00 94.69 94 GLU A N 1
ATOM 711 C CA . GLU A 1 94 ? 11.175 -3.045 -19.264 1.00 94.69 94 GLU A CA 1
ATOM 712 C C . GLU A 1 94 ? 10.421 -4.306 -19.705 1.00 94.69 94 GLU A C 1
ATOM 714 O O . GLU A 1 94 ? 10.231 -4.535 -20.898 1.00 94.69 94 GLU A O 1
ATOM 719 N N . GLU A 1 95 ? 9.975 -5.128 -18.754 1.00 95.19 95 GLU A N 1
ATOM 720 C CA . GLU A 1 95 ? 9.346 -6.413 -19.074 1.00 95.19 95 GLU A CA 1
ATOM 721 C C . GLU A 1 95 ? 7.825 -6.296 -19.222 1.00 95.19 95 GLU A C 1
ATOM 723 O O . GLU A 1 95 ? 7.210 -7.064 -19.963 1.00 95.19 95 GLU A O 1
ATOM 728 N N . HIS A 1 96 ? 7.207 -5.353 -18.504 1.00 95.00 96 HIS A N 1
ATOM 729 C CA . HIS A 1 96 ? 5.752 -5.275 -18.354 1.00 95.00 96 HIS A CA 1
ATOM 730 C C . HIS A 1 96 ? 5.159 -3.936 -18.807 1.00 95.00 96 HIS A C 1
ATOM 732 O O . HIS A 1 96 ? 3.947 -3.749 -18.695 1.00 95.00 96 HIS A O 1
ATOM 738 N N . PHE A 1 97 ? 5.982 -3.004 -19.298 1.00 94.50 97 PHE A N 1
ATOM 739 C CA . PHE A 1 97 ? 5.584 -1.649 -19.696 1.00 94.50 97 PHE A CA 1
ATOM 740 C C . PHE A 1 97 ? 4.933 -0.837 -18.570 1.00 94.50 97 PHE A C 1
ATOM 742 O O . PHE A 1 97 ? 4.262 0.155 -18.837 1.00 94.50 97 PHE A O 1
ATOM 749 N N . PHE A 1 98 ? 5.116 -1.243 -17.311 1.00 95.56 98 PHE A N 1
ATOM 750 C CA . PHE A 1 98 ? 4.546 -0.569 -16.149 1.00 95.56 98 PHE A CA 1
ATOM 751 C C . PHE A 1 98 ? 5.263 0.757 -15.867 1.00 95.56 98 PHE A C 1
ATOM 753 O O . PHE A 1 98 ? 6.478 0.772 -15.701 1.00 95.56 98 PHE A O 1
ATOM 760 N N . SER A 1 99 ? 4.504 1.848 -15.737 1.00 96.38 99 SER A N 1
ATOM 761 C CA . SER A 1 99 ? 5.016 3.141 -15.281 1.00 96.38 99 SER A CA 1
ATOM 762 C C . SER A 1 99 ? 4.612 3.4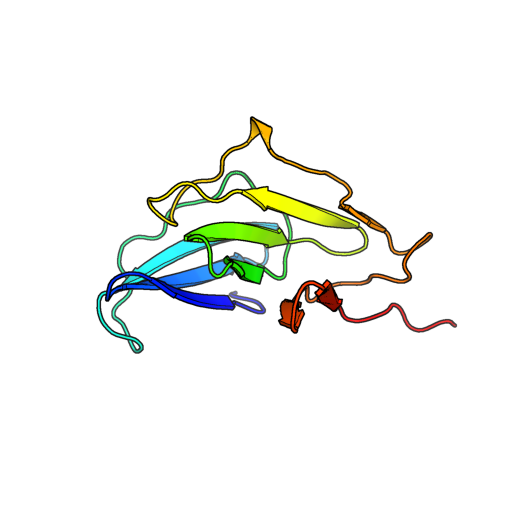26 -13.835 1.00 96.38 99 SER A C 1
ATOM 764 O O . SER A 1 99 ? 5.491 3.521 -12.991 1.00 96.38 99 SER A O 1
ATOM 766 N N . GLU A 1 100 ? 3.321 3.525 -13.511 1.00 96.62 100 GLU A N 1
ATOM 767 C CA . GLU A 1 100 ? 2.828 3.855 -12.158 1.00 96.62 100 GLU A CA 1
ATOM 768 C C . GLU A 1 100 ? 1.327 3.532 -12.009 1.00 96.62 100 GLU A C 1
ATOM 770 O O . GLU A 1 100 ? 0.745 2.863 -12.871 1.00 96.62 100 GLU A O 1
ATOM 775 N N . GLY A 1 101 ? 0.678 3.993 -10.933 1.00 96.94 101 GLY A N 1
ATOM 776 C CA . GLY A 1 101 ? -0.781 3.940 -10.793 1.00 96.94 101 GLY A CA 1
ATOM 777 C C . GLY A 1 101 ? -1.366 2.530 -10.710 1.00 96.94 101 GLY A C 1
ATOM 778 O O . GLY A 1 101 ? -2.326 2.220 -11.421 1.00 96.94 101 GLY A O 1
ATOM 779 N N . SER A 1 102 ? -0.780 1.663 -9.877 1.00 98.00 102 SER A N 1
ATOM 780 C CA . SER A 1 102 ? -1.264 0.287 -9.689 1.00 98.00 102 SER A CA 1
ATOM 781 C C . SER A 1 102 ? -2.755 0.251 -9.317 1.00 98.00 102 SER A C 1
ATOM 783 O O . SER A 1 102 ? -3.239 1.050 -8.528 1.00 98.00 102 SER A O 1
ATOM 785 N N . SER A 1 103 ? -3.503 -0.708 -9.860 1.00 97.12 103 SER A N 1
ATOM 786 C CA . SER A 1 103 ? -4.900 -0.967 -9.501 1.00 97.12 103 SER A CA 1
ATOM 787 C C . SER A 1 103 ? -5.210 -2.447 -9.698 1.00 97.12 103 SER A C 1
ATOM 789 O O . SER A 1 103 ? -5.162 -2.960 -10.818 1.00 97.12 103 SER A O 1
ATOM 791 N N . MET A 1 104 ? -5.514 -3.142 -8.604 1.00 97.25 104 MET A N 1
ATOM 792 C CA . MET A 1 104 ? -5.740 -4.586 -8.596 1.00 97.25 104 MET A CA 1
ATOM 793 C C . MET A 1 104 ? -7.236 -4.906 -8.557 1.00 97.25 104 MET A C 1
ATOM 795 O O . MET A 1 104 ? -8.000 -4.295 -7.810 1.00 97.25 104 MET A O 1
ATOM 799 N N . ARG A 1 105 ? -7.667 -5.870 -9.374 1.00 95.12 105 ARG A N 1
ATOM 800 C CA . ARG A 1 105 ? -9.057 -6.341 -9.444 1.00 95.12 105 ARG A CA 1
ATOM 801 C C . ARG A 1 105 ? -9.083 -7.852 -9.606 1.00 95.12 105 ARG A C 1
ATOM 803 O O . ARG A 1 105 ? -8.279 -8.407 -10.350 1.00 95.12 105 ARG A O 1
ATOM 810 N N . ARG A 1 106 ? -10.056 -8.512 -8.988 1.00 95.44 106 ARG A N 1
ATOM 811 C CA . ARG A 1 106 ? -10.381 -9.911 -9.277 1.00 95.44 106 ARG A CA 1
ATOM 812 C C . ARG A 1 106 ? -11.619 -9.965 -10.165 1.00 95.44 106 ARG A C 1
ATOM 814 O O . ARG A 1 106 ? -12.611 -9.301 -9.878 1.00 95.44 106 ARG A O 1
ATOM 821 N N . ILE A 1 107 ? -11.561 -10.744 -11.242 1.00 95.00 107 ILE A N 1
ATOM 822 C CA . ILE A 1 107 ? -12.709 -11.034 -12.108 1.00 95.00 107 ILE A CA 1
ATOM 823 C C . ILE A 1 107 ? -12.766 -12.551 -12.298 1.00 95.00 107 ILE A C 1
ATOM 825 O O . ILE A 1 107 ? -11.885 -13.146 -12.923 1.00 95.00 107 ILE A O 1
ATOM 829 N N . GLY A 1 108 ? -13.789 -13.184 -11.719 1.00 94.25 108 GLY A N 1
ATOM 830 C CA . GLY A 1 108 ? -13.844 -14.643 -11.601 1.00 94.25 108 GLY A CA 1
ATOM 831 C C . GLY A 1 108 ? -12.654 -15.167 -10.794 1.00 94.25 108 GLY A C 1
ATOM 832 O O . GLY A 1 108 ? -12.362 -14.663 -9.714 1.00 94.25 108 GLY A O 1
ATOM 833 N N . ASP A 1 109 ? -11.926 -16.136 -11.342 1.00 94.75 109 ASP A N 1
ATOM 834 C CA . ASP A 1 109 ? -10.728 -16.702 -10.702 1.00 94.75 109 ASP A CA 1
ATOM 835 C C . ASP A 1 109 ? -9.421 -16.033 -11.145 1.00 94.75 109 ASP A C 1
ATOM 837 O O . ASP A 1 109 ? -8.333 -16.497 -10.808 1.00 94.75 109 ASP A O 1
ATOM 841 N N . THR A 1 110 ? -9.509 -14.943 -11.911 1.00 95.75 110 THR A N 1
ATOM 842 C CA . THR A 1 110 ? -8.338 -14.243 -12.447 1.00 95.75 110 THR A CA 1
ATOM 843 C C . THR A 1 110 ? -8.125 -12.912 -11.741 1.00 95.75 110 THR A C 1
ATOM 845 O O . THR A 1 110 ? -9.063 -12.142 -11.524 1.00 95.75 110 THR A O 1
ATOM 848 N N . TYR A 1 111 ? -6.865 -12.632 -11.418 1.00 96.19 111 TYR A N 1
ATOM 849 C CA . TYR A 1 111 ? -6.425 -11.353 -10.883 1.00 96.19 111 TYR A CA 1
ATOM 850 C C . TYR A 1 111 ? -5.808 -10.497 -11.988 1.00 96.19 111 TYR A C 1
ATOM 852 O O . TYR A 1 111 ? -4.990 -10.975 -12.773 1.00 96.19 111 TYR A O 1
ATOM 860 N N . TYR A 1 112 ? -6.192 -9.227 -12.019 1.00 96.44 112 TYR A N 1
ATOM 861 C CA . TYR A 1 112 ? -5.748 -8.230 -12.982 1.00 96.44 112 TYR A CA 1
ATOM 862 C C . TYR A 1 112 ? -5.104 -7.077 -12.225 1.00 96.44 112 TYR A C 1
ATOM 864 O O . TYR A 1 112 ? -5.799 -6.337 -11.528 1.00 96.44 112 TYR A O 1
ATOM 872 N N . LEU A 1 113 ? -3.795 -6.908 -12.393 1.00 95.88 113 LEU A N 1
ATOM 873 C CA . LEU A 1 113 ? -3.087 -5.706 -11.970 1.00 95.88 113 LEU A CA 1
ATOM 874 C C . LEU A 1 113 ? -2.954 -4.795 -13.192 1.00 95.88 113 LEU A C 1
ATOM 876 O O . LEU A 1 113 ? -2.277 -5.138 -14.159 1.00 95.88 113 LEU A O 1
ATOM 880 N N . ALA A 1 114 ? -3.654 -3.665 -13.162 1.00 94.88 114 ALA A N 1
ATOM 881 C CA . ALA A 1 114 ? -3.559 -2.614 -14.167 1.00 94.88 114 ALA A CA 1
ATOM 882 C C . ALA A 1 114 ? -2.677 -1.471 -13.650 1.00 94.88 114 ALA A C 1
ATOM 884 O O . ALA A 1 114 ? -2.629 -1.223 -12.449 1.00 94.88 114 ALA A O 1
ATOM 885 N N . GLY A 1 115 ? -2.019 -0.761 -14.558 1.00 94.25 115 GLY A N 1
ATOM 886 C CA . GLY A 1 115 ? -1.254 0.447 -14.263 1.00 94.25 115 GLY A CA 1
ATOM 887 C C . GLY A 1 115 ? -1.222 1.366 -15.477 1.00 94.25 115 GLY A C 1
ATOM 888 O O . GLY A 1 115 ? -1.678 0.990 -16.563 1.00 94.25 115 GLY A O 1
ATOM 889 N N . ILE A 1 116 ? -0.689 2.569 -15.299 1.00 94.56 116 ILE A N 1
ATOM 890 C CA . ILE A 1 116 ? -0.356 3.448 -16.417 1.00 94.56 116 ILE A CA 1
ATOM 891 C C . ILE A 1 116 ? 0.863 2.848 -17.110 1.00 94.56 116 ILE A C 1
ATOM 893 O O . ILE A 1 116 ? 1.867 2.553 -16.460 1.00 94.56 116 ILE A O 1
ATOM 897 N N . ALA A 1 117 ? 0.762 2.637 -18.421 1.00 89.06 117 ALA A N 1
ATOM 898 C CA . ALA A 1 117 ? 1.877 2.139 -19.206 1.00 89.06 117 ALA A CA 1
ATOM 899 C C . ALA A 1 117 ? 2.792 3.290 -19.631 1.00 89.06 117 ALA A C 1
ATOM 901 O O . ALA A 1 117 ? 2.309 4.376 -19.967 1.00 89.06 117 ALA A O 1
ATOM 902 N N . ALA A 1 118 ? 4.099 3.044 -19.659 1.00 81.00 118 ALA A N 1
ATOM 903 C CA . ALA A 1 118 ? 5.031 3.987 -20.257 1.00 81.00 118 ALA A CA 1
ATOM 904 C C . ALA A 1 118 ? 4.689 4.150 -21.745 1.00 81.00 118 ALA A C 1
ATOM 906 O O . ALA A 1 118 ? 4.522 3.167 -22.473 1.00 81.00 118 ALA A O 1
ATOM 907 N N . ALA A 1 119 ? 4.545 5.395 -22.204 1.00 70.06 119 ALA A N 1
ATOM 908 C CA . ALA A 1 119 ? 4.354 5.653 -23.622 1.00 70.06 119 ALA A CA 1
ATOM 909 C C . ALA A 1 119 ? 5.618 5.211 -24.370 1.00 70.06 119 ALA A C 1
ATOM 911 O O . ALA A 1 119 ? 6.715 5.682 -24.074 1.00 70.06 119 ALA A O 1
ATOM 912 N N . SER A 1 120 ? 5.465 4.310 -25.338 1.00 61.91 120 SER A N 1
ATOM 913 C CA . SER A 1 120 ? 6.535 3.997 -26.280 1.00 61.91 120 SER A CA 1
ATOM 914 C C . SER A 1 120 ? 6.833 5.267 -27.082 1.00 61.91 120 SER A C 1
ATOM 916 O O . SER A 1 120 ? 5.941 5.772 -27.769 1.00 61.91 120 SER A O 1
ATOM 918 N N . VAL A 1 121 ? 8.043 5.810 -26.946 1.00 55.09 121 VAL A N 1
ATOM 919 C CA . VAL A 1 121 ? 8.562 6.858 -27.841 1.00 55.09 121 VAL A CA 1
ATOM 920 C C . VAL A 1 121 ? 8.976 6.281 -29.185 1.00 55.09 121 VAL A C 1
ATOM 922 O O . VAL A 1 121 ? 9.465 5.128 -29.211 1.00 55.09 121 VAL A O 1
#

Radius of gyration: 14.13 Å; chains: 1; bounding box: 28×34×41 Å

pLDDT: mean 95.48, std 6.26, range [55.09, 98.75]

Sequence (121 aa):
MLFAPDAIERNGSYNLYFCLSGGSEGVARSDRTEGPFGTAVRLPATGIDPAVFVDDHGAAYYYWGQIHAHGARLNDDMMSLDVASQRSPLLTEEEHFFSEGSSMRRIGDTYYLAGIAAASV